Protein AF-A0A1E5CG34-F1 (afdb_monomer)

Mean predicted aligned error: 4.07 Å

Organism: NCBI:txid1185651

Structure (mmCIF, N/CA/C/O backbone):
data_AF-A0A1E5CG34-F1
#
_entry.id   AF-A0A1E5CG34-F1
#
loop_
_atom_site.group_PDB
_atom_site.id
_atom_site.type_symbol
_atom_site.label_atom_id
_atom_site.label_alt_id
_atom_site.label_comp_id
_atom_site.label_asym_id
_atom_site.label_entity_id
_atom_site.label_seq_id
_atom_site.pdbx_PDB_ins_code
_atom_site.Cartn_x
_atom_site.Cartn_y
_atom_site.Cartn_z
_atom_site.occupancy
_atom_site.B_iso_or_equiv
_atom_site.auth_seq_id
_atom_site.auth_comp_id
_atom_site.auth_asym_id
_atom_site.auth_atom_id
_atom_site.pdbx_PDB_model_num
ATOM 1 N N . MET A 1 1 ? 6.944 -8.569 7.817 1.00 83.88 1 MET A N 1
ATOM 2 C CA . MET A 1 1 ? 5.964 -7.829 6.992 1.00 83.88 1 MET A CA 1
ATOM 3 C C . MET A 1 1 ? 5.113 -6.825 7.775 1.00 83.88 1 MET A C 1
ATOM 5 O O . MET A 1 1 ? 5.343 -5.636 7.619 1.00 83.88 1 MET A O 1
ATOM 9 N N . LYS A 1 2 ? 4.191 -7.251 8.660 1.00 87.25 2 LYS A N 1
ATOM 10 C CA . LYS A 1 2 ? 3.226 -6.356 9.348 1.00 87.25 2 LYS A CA 1
ATOM 11 C C . LYS A 1 2 ? 3.849 -5.096 9.963 1.00 87.25 2 LYS A C 1
ATOM 13 O O . LYS A 1 2 ? 3.348 -3.998 9.758 1.00 87.25 2 LYS A O 1
ATOM 18 N N . HIS A 1 3 ? 4.956 -5.243 10.690 1.00 90.69 3 HIS A N 1
ATOM 19 C CA . HIS A 1 3 ? 5.643 -4.108 11.309 1.00 90.69 3 HIS A CA 1
ATOM 20 C C . HIS A 1 3 ? 6.219 -3.117 10.280 1.00 90.69 3 HIS A C 1
ATOM 22 O O . HIS A 1 3 ? 6.141 -1.911 10.491 1.00 90.69 3 HIS A O 1
ATOM 28 N N . ALA A 1 4 ? 6.740 -3.607 9.149 1.00 91.94 4 ALA A N 1
ATOM 29 C CA . ALA A 1 4 ? 7.227 -2.753 8.068 1.00 91.94 4 ALA A CA 1
ATOM 30 C C . ALA A 1 4 ? 6.079 -1.990 7.393 1.00 91.94 4 ALA A C 1
ATOM 32 O O . ALA A 1 4 ? 6.226 -0.799 7.146 1.00 91.94 4 ALA A O 1
ATOM 33 N N . CYS A 1 5 ? 4.918 -2.626 7.191 1.00 93.00 5 CYS A N 1
ATOM 34 C CA . CYS A 1 5 ? 3.721 -1.949 6.681 1.00 93.00 5 CYS A CA 1
ATOM 35 C C . CYS A 1 5 ? 3.237 -0.842 7.629 1.00 93.00 5 CYS A C 1
ATOM 37 O O . CYS A 1 5 ? 2.915 0.254 7.180 1.00 93.00 5 CYS A O 1
ATOM 39 N N . LEU A 1 6 ? 3.230 -1.100 8.943 1.00 92.31 6 LEU A N 1
ATOM 40 C CA . LEU A 1 6 ? 2.870 -0.083 9.936 1.00 92.31 6 LEU A CA 1
ATOM 41 C C . LEU A 1 6 ? 3.854 1.090 9.924 1.00 92.31 6 LEU A C 1
ATOM 43 O O . LEU A 1 6 ? 3.427 2.238 9.900 1.00 92.31 6 LEU A O 1
ATOM 47 N N . LYS A 1 7 ? 5.168 0.829 9.869 1.00 95.00 7 LYS A N 1
ATOM 48 C CA . LYS A 1 7 ? 6.169 1.901 9.751 1.00 95.00 7 LYS A CA 1
ATOM 49 C C . LYS A 1 7 ? 6.017 2.698 8.458 1.00 95.00 7 LYS A C 1
ATOM 51 O O . LYS A 1 7 ? 6.047 3.924 8.508 1.00 95.00 7 LYS A O 1
ATOM 56 N N . LEU A 1 8 ? 5.819 2.016 7.330 1.00 94.94 8 LEU A N 1
ATOM 57 C CA . LEU A 1 8 ? 5.561 2.642 6.034 1.00 94.94 8 LEU A CA 1
ATOM 58 C C . LEU A 1 8 ? 4.384 3.624 6.127 1.00 94.94 8 LEU A C 1
ATOM 60 O O . LEU A 1 8 ? 4.507 4.777 5.720 1.00 94.94 8 LEU A O 1
ATOM 64 N N . GLN A 1 9 ? 3.272 3.183 6.712 1.00 93.38 9 GLN A N 1
ATOM 65 C CA . GLN A 1 9 ? 2.066 3.990 6.856 1.00 93.38 9 GLN A CA 1
ATOM 66 C C . GLN A 1 9 ? 2.242 5.146 7.844 1.00 93.38 9 GLN A C 1
ATOM 68 O O . GLN A 1 9 ? 1.934 6.297 7.537 1.00 93.38 9 GLN A O 1
ATOM 73 N N . ASP A 1 10 ? 2.718 4.853 9.050 1.00 92.50 10 ASP A N 1
ATOM 74 C CA . ASP A 1 10 ? 2.644 5.805 10.153 1.00 92.50 10 ASP A CA 1
ATOM 75 C C . ASP A 1 10 ? 3.781 6.831 10.091 1.00 92.50 10 ASP A C 1
ATOM 77 O O . ASP A 1 10 ? 3.534 8.018 10.334 1.00 92.50 10 ASP A O 1
ATOM 81 N N . GLN A 1 11 ? 4.995 6.401 9.722 1.00 94.31 11 GLN A N 1
ATOM 82 C CA . GLN A 1 11 ? 6.187 7.258 9.664 1.00 94.31 11 GLN A CA 1
ATOM 83 C C . GLN A 1 11 ? 6.329 7.947 8.307 1.00 94.31 11 GLN A C 1
ATOM 85 O O . GLN A 1 11 ? 6.551 9.151 8.263 1.00 94.31 11 GLN A O 1
ATOM 90 N N . PHE A 1 12 ? 6.144 7.206 7.213 1.00 94.06 12 PHE A N 1
ATOM 91 C CA . PHE A 1 12 ? 6.417 7.702 5.858 1.00 94.06 12 PHE A CA 1
ATOM 92 C C . PHE A 1 12 ? 5.159 8.063 5.064 1.00 94.06 12 PHE A C 1
ATOM 94 O O . PHE A 1 12 ? 5.256 8.441 3.900 1.00 94.06 12 PHE A O 1
ATOM 101 N N . LYS A 1 13 ? 3.970 7.937 5.675 1.00 91.94 13 LYS A N 1
ATOM 102 C CA . LYS A 1 13 ? 2.665 8.193 5.033 1.00 91.94 13 LYS A CA 1
ATOM 103 C C . LYS A 1 13 ? 2.478 7.412 3.728 1.00 91.94 13 LYS A C 1
ATOM 105 O O . LYS A 1 13 ? 1.754 7.845 2.835 1.00 91.94 13 LYS A O 1
ATOM 110 N N . GLY A 1 14 ? 3.136 6.259 3.625 1.00 93.62 14 GLY A N 1
ATOM 111 C CA . GLY A 1 14 ? 3.023 5.373 2.482 1.00 93.62 14 GLY A CA 1
ATOM 112 C C . GLY A 1 14 ? 1.715 4.593 2.503 1.00 93.62 14 GLY A C 1
ATOM 113 O O . GLY A 1 14 ? 1.209 4.196 3.555 1.00 93.62 14 GLY A O 1
ATOM 114 N N . ASN A 1 15 ? 1.188 4.334 1.316 1.00 95.81 15 ASN A N 1
ATOM 115 C CA . ASN A 1 15 ? 0.024 3.500 1.122 1.00 95.81 15 ASN A CA 1
ATOM 116 C C . ASN A 1 15 ? 0.428 2.021 1.173 1.00 95.81 15 ASN A C 1
ATOM 118 O O . ASN A 1 15 ? 1.189 1.531 0.336 1.00 95.81 15 ASN A O 1
ATOM 122 N N . VAL A 1 16 ? -0.111 1.302 2.156 1.00 94.38 16 VAL A N 1
ATOM 123 C CA . VAL A 1 16 ? 0.200 -0.117 2.364 1.00 94.38 16 VAL A CA 1
ATOM 124 C C . VAL A 1 16 ? -0.314 -0.978 1.210 1.00 94.38 16 VAL A C 1
ATOM 126 O O . VAL A 1 16 ? 0.410 -1.860 0.769 1.00 94.38 16 VAL A O 1
ATOM 129 N N . ASN A 1 17 ? -1.513 -0.713 0.679 1.00 94.69 17 ASN A N 1
ATOM 130 C CA . ASN A 1 17 ? -2.086 -1.508 -0.416 1.00 94.69 17 ASN A CA 1
ATOM 131 C C . ASN A 1 17 ? -1.229 -1.446 -1.690 1.00 94.69 17 ASN A C 1
ATOM 133 O O . ASN A 1 17 ? -1.009 -2.468 -2.334 1.00 94.69 17 ASN A O 1
ATOM 137 N N . LEU A 1 18 ? -0.688 -0.272 -2.015 1.00 96.81 18 LEU A N 1
ATOM 138 C CA . LEU A 1 18 ? 0.246 -0.073 -3.113 1.00 96.81 18 LEU A CA 1
ATOM 139 C C . LEU A 1 18 ? 1.552 -0.821 -2.850 1.00 96.81 18 LEU A C 1
ATOM 141 O O . LEU A 1 18 ? 2.002 -1.551 -3.721 1.00 96.81 18 LEU A O 1
ATOM 145 N N . ALA A 1 19 ? 2.138 -0.705 -1.656 1.00 96.00 19 ALA A N 1
ATOM 146 C CA . ALA A 1 19 ? 3.357 -1.448 -1.330 1.00 96.00 19 ALA A CA 1
ATOM 147 C C . ALA A 1 19 ? 3.165 -2.968 -1.446 1.00 96.00 19 ALA A C 1
ATOM 149 O O . ALA A 1 19 ? 4.036 -3.652 -1.975 1.00 96.00 19 ALA A O 1
ATOM 150 N N . LEU A 1 20 ? 2.020 -3.491 -0.997 1.00 94.81 20 LEU A N 1
ATOM 151 C CA . LEU A 1 20 ? 1.679 -4.907 -1.135 1.00 94.81 20 LEU A CA 1
ATOM 152 C C . LEU A 1 20 ? 1.532 -5.320 -2.604 1.00 94.81 20 LEU A C 1
ATOM 154 O O . LEU A 1 20 ? 2.061 -6.359 -2.987 1.00 94.81 20 LEU A O 1
ATOM 158 N N . LEU A 1 21 ? 0.874 -4.499 -3.430 1.00 95.56 21 LEU A N 1
ATOM 159 C CA . LEU A 1 21 ? 0.759 -4.749 -4.867 1.00 95.56 21 LEU A CA 1
ATOM 160 C C . LEU A 1 21 ? 2.130 -4.760 -5.556 1.00 95.56 21 LEU A C 1
ATOM 162 O O . LEU A 1 21 ? 2.407 -5.659 -6.339 1.00 95.56 21 LEU A O 1
ATOM 166 N N . LEU A 1 22 ? 2.990 -3.780 -5.267 1.00 95.44 22 LEU A N 1
ATOM 167 C CA . LEU A 1 22 ? 4.324 -3.694 -5.869 1.00 95.44 22 LEU A CA 1
ATOM 168 C C . LEU A 1 22 ? 5.196 -4.881 -5.468 1.00 95.44 22 LEU A C 1
ATOM 170 O O . LEU A 1 22 ? 5.867 -5.456 -6.315 1.00 95.44 22 LEU A O 1
ATOM 174 N N . ALA A 1 23 ? 5.143 -5.267 -4.196 1.00 94.19 23 ALA A N 1
ATOM 175 C CA . ALA A 1 23 ? 5.851 -6.437 -3.709 1.00 94.19 23 ALA A CA 1
ATOM 176 C C . ALA A 1 23 ? 5.357 -7.716 -4.419 1.00 94.19 23 ALA A C 1
ATOM 178 O O . ALA A 1 23 ? 6.169 -8.551 -4.801 1.00 94.19 23 ALA A O 1
ATOM 179 N N . TRP A 1 24 ? 4.041 -7.854 -4.635 1.00 93.38 24 TRP A N 1
ATOM 180 C CA . TRP A 1 24 ? 3.455 -9.003 -5.336 1.00 93.38 24 TRP A CA 1
ATOM 181 C C . TRP A 1 24 ? 3.851 -9.051 -6.819 1.00 93.38 24 TRP A C 1
ATOM 183 O O . TRP A 1 24 ? 4.155 -10.120 -7.338 1.00 93.38 24 TRP A O 1
ATOM 193 N N . LEU A 1 25 ? 3.897 -7.899 -7.496 1.00 92.75 25 LEU A N 1
ATOM 194 C CA . LEU A 1 25 ? 4.364 -7.815 -8.884 1.00 92.75 25 LEU A CA 1
ATOM 195 C C . LEU A 1 25 ? 5.829 -8.241 -9.018 1.00 92.75 25 LEU A C 1
ATOM 197 O O . LEU A 1 25 ? 6.165 -8.977 -9.941 1.00 92.75 25 LEU A O 1
ATOM 201 N N . GLU A 1 26 ? 6.682 -7.802 -8.093 1.00 92.44 26 GLU A N 1
ATOM 202 C CA . GLU A 1 26 ? 8.103 -8.156 -8.093 1.00 92.44 26 GLU A CA 1
ATOM 203 C C . GLU A 1 26 ? 8.345 -9.639 -7.845 1.00 92.44 26 GLU A C 1
ATOM 205 O O . GLU A 1 26 ? 9.181 -10.233 -8.521 1.00 92.44 26 GLU A O 1
ATOM 210 N N . ASP A 1 27 ? 7.597 -10.240 -6.917 1.00 91.62 27 ASP A N 1
ATOM 211 C CA . ASP A 1 27 ? 7.639 -11.684 -6.666 1.00 91.62 27 ASP A CA 1
ATOM 212 C C . ASP A 1 27 ? 7.246 -12.485 -7.921 1.00 91.62 27 ASP A C 1
ATOM 214 O O . ASP A 1 27 ? 7.860 -13.499 -8.243 1.00 91.62 27 ASP A O 1
ATOM 218 N N . ALA A 1 28 ? 6.299 -11.961 -8.705 1.00 91.06 28 ALA A N 1
ATOM 219 C CA . ALA A 1 28 ? 5.909 -12.511 -10.001 1.00 91.06 28 ALA A CA 1
ATOM 220 C C . ALA A 1 28 ? 6.895 -12.196 -11.154 1.00 91.06 28 ALA A C 1
ATOM 222 O O . ALA A 1 28 ? 6.621 -12.550 -12.301 1.00 91.06 28 ALA A O 1
ATOM 223 N N . GLY A 1 29 ? 8.033 -11.543 -10.886 1.00 91.88 29 GLY A N 1
ATOM 224 C CA . GLY A 1 29 ? 9.065 -11.217 -11.883 1.00 91.88 29 GLY A CA 1
ATOM 225 C C . GLY A 1 29 ? 8.800 -9.944 -12.697 1.00 91.88 29 GLY A C 1
ATOM 226 O O . GLY A 1 29 ? 9.529 -9.648 -13.652 1.00 91.88 29 GLY A O 1
ATOM 227 N N . PHE A 1 30 ? 7.781 -9.169 -12.320 1.00 93.81 30 PHE A N 1
ATOM 228 C CA . PHE A 1 30 ? 7.386 -7.949 -13.011 1.00 93.81 30 PHE A CA 1
ATOM 229 C C . PHE A 1 30 ? 7.870 -6.684 -12.299 1.00 93.81 30 PHE A C 1
ATOM 231 O O . PHE A 1 30 ? 7.945 -6.581 -11.079 1.00 93.81 30 PHE A O 1
ATOM 238 N N . SER A 1 31 ? 8.157 -5.667 -13.100 1.00 93.81 31 SER A N 1
ATOM 239 C CA . SER A 1 31 ? 8.576 -4.338 -12.674 1.00 93.81 31 SER A CA 1
ATOM 240 C C . SER A 1 31 ? 7.763 -3.267 -13.406 1.00 93.81 31 SER A C 1
ATOM 242 O O . SER A 1 31 ? 7.112 -3.522 -14.424 1.00 93.81 31 SER A O 1
ATOM 244 N N . LEU A 1 32 ? 7.804 -2.041 -12.883 1.00 94.06 32 LEU A N 1
ATOM 245 C CA . LEU A 1 32 ? 7.068 -0.893 -13.395 1.00 94.06 32 LEU A CA 1
ATOM 246 C C . LEU A 1 32 ? 7.999 0.234 -13.823 1.00 94.06 32 LEU A C 1
ATOM 248 O O . LEU A 1 32 ? 9.076 0.453 -13.270 1.00 94.06 32 LEU A O 1
ATOM 252 N N . THR A 1 33 ? 7.536 1.009 -14.800 1.00 93.38 33 THR A N 1
ATOM 253 C CA . THR A 1 33 ? 8.168 2.288 -15.127 1.00 93.38 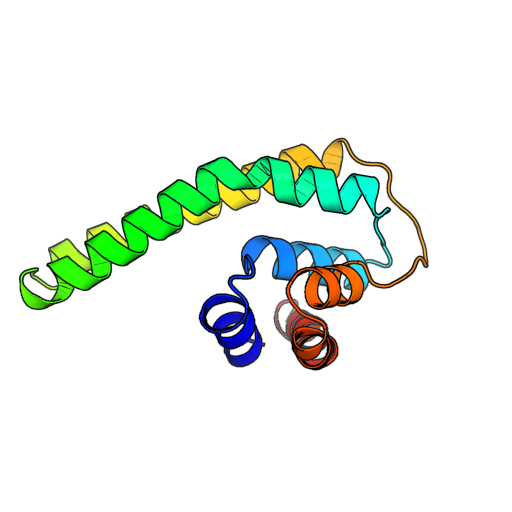33 THR A CA 1
ATOM 254 C C . THR A 1 33 ? 7.854 3.334 -14.055 1.00 93.38 33 THR A C 1
ATOM 256 O O . THR A 1 33 ? 6.842 3.236 -13.358 1.00 93.38 33 THR A O 1
ATOM 259 N N . ASN A 1 34 ? 8.667 4.392 -13.971 1.00 92.75 34 ASN A N 1
ATOM 260 C CA . ASN A 1 34 ? 8.356 5.549 -13.123 1.00 92.75 34 ASN A CA 1
ATOM 261 C C . ASN A 1 34 ? 6.983 6.157 -13.458 1.00 92.75 34 ASN A C 1
ATOM 263 O O . ASN A 1 34 ? 6.256 6.558 -12.553 1.00 92.75 34 ASN A O 1
ATOM 267 N N . THR A 1 35 ? 6.609 6.180 -14.740 1.00 94.56 35 THR A N 1
ATOM 268 C CA . THR A 1 35 ? 5.305 6.675 -15.200 1.00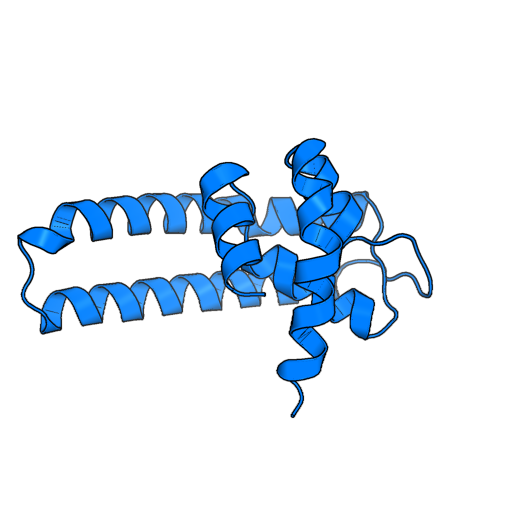 94.56 35 THR A CA 1
ATOM 269 C C . THR A 1 35 ? 4.163 5.778 -14.723 1.00 94.56 35 THR A C 1
ATOM 271 O O . THR A 1 35 ? 3.183 6.285 -14.185 1.00 94.56 35 THR A O 1
ATOM 274 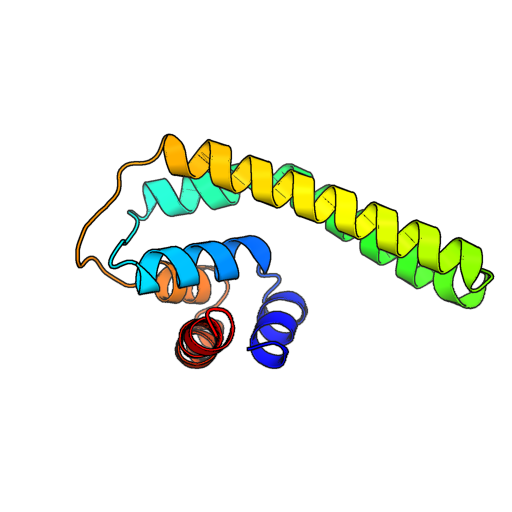N N . SER A 1 36 ? 4.311 4.454 -14.838 1.00 95.94 36 SER A N 1
ATOM 275 C CA . SER A 1 36 ? 3.325 3.476 -14.354 1.00 95.94 36 SER A CA 1
ATOM 276 C C . SER A 1 36 ? 3.140 3.580 -12.834 1.00 95.94 36 SER A C 1
ATOM 278 O O . SER A 1 36 ? 2.016 3.577 -12.334 1.00 95.94 36 SER A O 1
ATOM 280 N N . LEU A 1 37 ? 4.240 3.730 -12.087 1.00 96.06 37 LEU A N 1
ATOM 281 C CA . LEU A 1 37 ? 4.204 3.923 -10.637 1.00 96.06 37 LEU A CA 1
ATOM 282 C C . LEU A 1 37 ? 3.532 5.253 -10.252 1.00 96.06 37 LEU A C 1
ATOM 284 O O . LEU A 1 37 ? 2.737 5.295 -9.312 1.00 96.06 37 LEU A O 1
ATOM 288 N N . ALA A 1 38 ? 3.802 6.335 -10.987 1.00 95.88 38 ALA A N 1
ATOM 289 C CA . ALA A 1 38 ? 3.129 7.616 -10.784 1.00 95.88 38 ALA A CA 1
ATOM 290 C C . ALA A 1 38 ? 1.617 7.520 -11.059 1.00 95.88 38 ALA A C 1
ATOM 292 O O . ALA A 1 38 ? 0.825 8.033 -10.268 1.00 95.88 38 ALA A O 1
ATOM 293 N N . ALA A 1 39 ? 1.210 6.808 -12.116 1.00 97.12 39 ALA A N 1
ATOM 294 C CA . ALA A 1 39 ? -0.198 6.569 -12.434 1.00 97.12 39 ALA A CA 1
ATOM 295 C C . ALA A 1 39 ? -0.922 5.813 -11.306 1.00 97.12 39 ALA A C 1
ATOM 297 O O . ALA A 1 39 ? -2.001 6.233 -10.879 1.00 97.12 39 ALA A O 1
ATOM 298 N N . LEU A 1 40 ? -0.299 4.769 -10.746 1.00 97.25 40 LEU A N 1
ATOM 299 C CA . LEU A 1 40 ? -0.839 4.049 -9.588 1.00 97.25 40 LEU A CA 1
ATOM 300 C C . LEU A 1 40 ? -1.035 4.968 -8.380 1.00 97.25 40 LEU A C 1
ATOM 302 O O . LEU A 1 40 ? -2.121 4.993 -7.800 1.00 97.25 40 LEU A O 1
ATOM 306 N N . ARG A 1 41 ? -0.018 5.763 -8.023 1.00 96.50 41 ARG A N 1
ATOM 307 C CA . ARG A 1 41 ? -0.101 6.720 -6.904 1.00 96.50 41 ARG A CA 1
ATOM 308 C C . ARG A 1 41 ? -1.224 7.737 -7.113 1.00 96.50 41 ARG A C 1
ATOM 310 O O . ARG A 1 41 ? -1.982 8.028 -6.185 1.00 96.50 41 ARG A O 1
ATOM 317 N N . GLN A 1 42 ? -1.365 8.239 -8.336 1.00 96.88 42 GLN A N 1
ATOM 318 C CA . GLN A 1 42 ? -2.416 9.187 -8.677 1.00 96.88 42 GLN A CA 1
ATOM 319 C C . GLN A 1 42 ? -3.808 8.552 -8.558 1.00 96.88 42 GLN A C 1
ATOM 321 O O . GLN A 1 42 ? -4.705 9.169 -7.983 1.00 96.88 42 GLN A O 1
ATOM 326 N N . SER A 1 43 ? -3.975 7.306 -9.020 1.00 97.25 43 SER A N 1
ATOM 327 C CA . SER A 1 43 ? -5.268 6.605 -9.014 1.00 97.25 43 SER A CA 1
ATOM 328 C C . SER A 1 43 ? -5.885 6.487 -7.615 1.00 97.25 43 SER A C 1
ATOM 330 O O . SER A 1 43 ? -7.101 6.581 -7.460 1.00 97.25 43 SER A O 1
ATOM 332 N N . ILE A 1 44 ? -5.055 6.370 -6.574 1.00 96.12 44 ILE A N 1
ATOM 333 C CA . ILE A 1 44 ? -5.519 6.174 -5.197 1.00 96.12 44 ILE A CA 1
ATOM 334 C C . ILE A 1 44 ? -5.619 7.455 -4.369 1.00 96.12 44 ILE A C 1
ATOM 336 O O . ILE A 1 44 ? -6.159 7.399 -3.266 1.00 96.12 44 ILE A O 1
ATOM 340 N N . THR A 1 45 ? -5.175 8.612 -4.869 1.00 94.56 45 THR A N 1
ATOM 341 C CA . THR A 1 45 ? -5.065 9.856 -4.073 1.00 94.56 45 THR A CA 1
ATOM 342 C C . THR A 1 45 ? -6.389 10.263 -3.410 1.00 94.56 45 THR A C 1
ATOM 344 O O . THR A 1 45 ? -6.426 10.633 -2.231 1.00 94.56 45 THR A O 1
ATOM 347 N N . GLN A 1 46 ? -7.505 10.141 -4.135 1.00 91.94 46 GLN A N 1
ATOM 348 C CA . GLN A 1 46 ? -8.831 10.444 -3.592 1.00 91.94 46 GLN A CA 1
ATOM 349 C C . GLN A 1 46 ? -9.232 9.457 -2.484 1.00 91.94 46 GLN A C 1
ATOM 351 O O . GLN A 1 46 ? -9.662 9.875 -1.407 1.00 91.94 46 GLN A O 1
ATOM 356 N N . SER A 1 47 ? -9.060 8.154 -2.730 1.00 93.19 47 SER A N 1
ATOM 357 C CA . SER A 1 47 ? -9.377 7.107 -1.750 1.00 93.19 47 SER A CA 1
ATOM 358 C C . SER A 1 47 ? -8.502 7.195 -0.495 1.00 93.19 47 SER A C 1
ATOM 360 O O . SER A 1 47 ? -9.012 7.026 0.608 1.00 93.19 47 SER A O 1
ATOM 362 N N . GLU A 1 48 ? -7.225 7.563 -0.638 1.00 93.31 48 GLU A N 1
ATOM 363 C CA . GLU A 1 48 ? -6.297 7.795 0.473 1.00 93.31 48 GLU A CA 1
ATOM 364 C C . GLU A 1 48 ? -6.736 8.954 1.358 1.00 93.31 48 GLU A C 1
ATOM 366 O O . GLU A 1 48 ? -6.742 8.845 2.584 1.00 93.31 48 GLU A O 1
ATOM 371 N N . THR A 1 49 ? -7.168 10.054 0.741 1.00 92.81 49 THR A N 1
ATOM 372 C CA . THR A 1 49 ? -7.685 11.208 1.482 1.00 92.81 49 THR A CA 1
ATOM 373 C C . THR A 1 49 ? -8.923 10.821 2.294 1.00 92.81 49 THR A C 1
ATOM 375 O O . THR A 1 49 ? -9.047 11.194 3.463 1.00 92.81 49 THR A O 1
ATOM 378 N N . LEU A 1 50 ? -9.832 10.044 1.697 1.00 93.38 50 LEU A N 1
ATOM 379 C CA . LEU A 1 50 ? -11.040 9.566 2.365 1.00 93.38 50 LEU A CA 1
ATOM 380 C C . LEU A 1 50 ? -10.720 8.589 3.508 1.00 93.38 50 LEU A C 1
ATOM 382 O O . LEU A 1 50 ? -11.225 8.770 4.615 1.00 93.38 50 LEU A O 1
ATOM 386 N N . LEU A 1 51 ? -9.854 7.601 3.268 1.00 93.81 51 LEU A N 1
ATOM 387 C CA . LEU A 1 51 ? -9.395 6.639 4.276 1.00 93.81 51 LEU A CA 1
ATOM 388 C C . LEU A 1 51 ? -8.697 7.336 5.445 1.00 93.81 51 LEU A C 1
ATOM 390 O O . LEU A 1 51 ? -8.980 7.026 6.601 1.00 93.81 51 LEU A O 1
ATOM 394 N N . GLY A 1 52 ? -7.834 8.315 5.169 1.00 92.56 52 GLY A N 1
ATOM 395 C CA . GLY A 1 52 ? -7.161 9.107 6.198 1.00 92.56 52 GLY A CA 1
ATOM 396 C C . GLY A 1 52 ? -8.152 9.842 7.103 1.00 92.56 52 GLY A C 1
ATOM 397 O O . GLY A 1 52 ? -8.081 9.720 8.327 1.00 92.56 52 GLY A O 1
ATOM 398 N N . ARG A 1 53 ? -9.133 10.539 6.513 1.00 93.69 53 ARG A N 1
ATOM 399 C CA . ARG A 1 53 ? -10.211 11.207 7.266 1.00 93.69 53 ARG A CA 1
ATOM 400 C C . ARG A 1 53 ? -11.042 10.212 8.074 1.00 93.69 53 ARG A C 1
ATOM 402 O O . ARG A 1 53 ? -11.349 10.470 9.236 1.00 93.69 53 ARG A O 1
ATOM 409 N N . TYR A 1 54 ? -11.358 9.061 7.485 1.00 95.69 54 TYR A N 1
ATOM 410 C CA . TYR A 1 54 ? -12.121 8.012 8.151 1.00 95.69 54 TYR A CA 1
ATOM 411 C C . TYR A 1 54 ? -11.381 7.429 9.363 1.00 95.69 54 TYR A C 1
ATOM 413 O O . TYR A 1 54 ? -11.964 7.275 10.435 1.00 95.69 54 TYR A O 1
ATOM 421 N N . ARG A 1 55 ? -10.078 7.156 9.229 1.00 93.94 55 ARG A N 1
ATOM 422 C CA . ARG A 1 55 ? -9.222 6.653 10.315 1.00 93.94 55 ARG A CA 1
ATOM 423 C C . ARG A 1 55 ? -9.131 7.638 11.478 1.00 93.94 55 ARG A C 1
ATOM 425 O O . ARG A 1 55 ? -9.197 7.207 12.630 1.00 93.94 55 ARG A O 1
ATOM 432 N N . LEU A 1 56 ? -9.026 8.939 11.190 1.00 94.38 56 LEU A N 1
ATOM 433 C CA . LEU A 1 56 ? -9.071 9.990 12.212 1.00 94.38 56 LEU A CA 1
ATOM 434 C C . LEU A 1 56 ? -10.416 9.980 12.946 1.00 94.38 56 LEU A C 1
ATOM 436 O O . LEU A 1 56 ? -10.439 9.801 14.161 1.00 94.38 56 LEU A O 1
ATOM 440 N N . MET A 1 57 ? -11.529 10.027 12.206 1.00 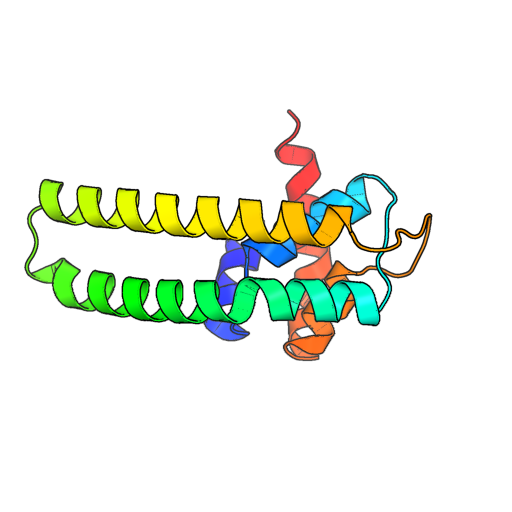95.38 57 MET A N 1
ATOM 441 C CA . MET A 1 57 ? -12.878 9.964 12.780 1.00 95.38 57 MET A CA 1
ATOM 442 C C . MET A 1 57 ? -13.079 8.714 13.651 1.00 95.38 57 MET A C 1
ATOM 444 O O . MET A 1 57 ? -13.586 8.802 14.768 1.00 95.38 57 MET A O 1
ATOM 448 N N . ARG A 1 58 ? -12.653 7.535 13.178 1.00 95.94 5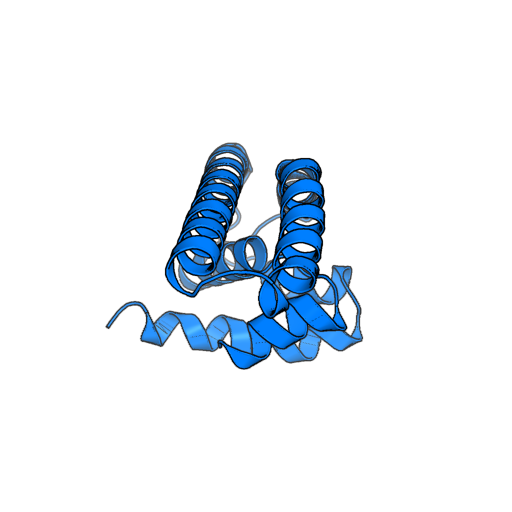8 ARG A N 1
ATOM 449 C CA . ARG A 1 58 ? -12.737 6.280 13.939 1.00 95.94 58 ARG A CA 1
ATOM 450 C C . ARG A 1 58 ? -11.933 6.332 15.233 1.00 95.94 58 ARG A C 1
ATOM 452 O O . ARG A 1 58 ? -12.395 5.812 16.249 1.00 95.94 58 ARG A O 1
ATOM 459 N N . ARG A 1 59 ? -10.732 6.916 15.209 1.00 94.31 59 ARG A N 1
ATOM 460 C CA . ARG A 1 59 ? -9.887 7.058 16.401 1.00 94.31 59 ARG A CA 1
ATOM 461 C C . ARG A 1 59 ? -10.540 7.972 17.434 1.00 94.31 59 ARG A C 1
ATOM 463 O O . ARG A 1 59 ? -10.559 7.607 18.607 1.00 94.31 59 ARG A O 1
ATOM 470 N N . ASP A 1 60 ? -11.101 9.090 16.993 1.00 95.44 60 ASP A N 1
ATOM 471 C CA . ASP A 1 60 ? -11.690 10.103 17.872 1.00 95.44 60 ASP A CA 1
ATOM 472 C C . ASP A 1 60 ? -13.007 9.618 18.505 1.00 95.44 60 ASP A C 1
ATOM 474 O O . ASP A 1 60 ? -13.295 9.911 19.666 1.00 95.44 60 ASP A O 1
ATOM 478 N N . LEU A 1 61 ? -13.779 8.796 17.783 1.00 94.56 61 LEU A N 1
ATOM 479 C CA . LEU A 1 61 ? -15.015 8.192 18.292 1.00 94.56 61 LEU A CA 1
ATOM 480 C C . LEU A 1 61 ? -14.785 6.939 19.150 1.00 94.56 61 LEU A C 1
ATOM 482 O O . LEU A 1 61 ? -15.657 6.579 19.939 1.00 94.56 61 LEU A O 1
ATOM 486 N N . LYS A 1 62 ? -13.627 6.271 19.045 1.00 94.00 62 LYS A N 1
ATOM 487 C CA . LYS A 1 62 ? -13.331 5.015 19.763 1.00 94.00 62 LYS A CA 1
ATOM 488 C C . LYS A 1 62 ? -13.681 5.040 21.265 1.00 94.00 62 LYS A C 1
ATOM 490 O O . LYS A 1 62 ? -14.254 4.050 21.712 1.00 94.00 62 LYS A O 1
ATOM 495 N N . PRO A 1 63 ? -13.384 6.099 22.049 1.00 94.06 63 PRO A N 1
ATOM 496 C CA . PRO A 1 63 ? -13.697 6.127 23.483 1.00 94.06 63 PRO A CA 1
ATOM 497 C C . PRO A 1 63 ? -15.200 6.165 23.795 1.00 94.06 63 PRO A C 1
ATOM 499 O O . PRO A 1 63 ? -15.599 5.828 24.903 1.00 94.06 63 PRO A O 1
ATOM 502 N N . GLN A 1 64 ? -16.022 6.593 22.834 1.00 94.00 64 GLN A N 1
ATOM 503 C CA . GLN A 1 64 ? -17.450 6.875 23.012 1.00 94.00 64 GLN A CA 1
ATOM 504 C C . GLN A 1 64 ? -18.348 5.762 22.450 1.00 94.00 64 GLN A C 1
ATOM 506 O O . GLN A 1 64 ? -19.560 5.768 22.655 1.00 94.00 64 GLN A O 1
ATOM 511 N N . LEU A 1 65 ? -17.774 4.808 21.711 1.00 93.44 65 LEU A N 1
ATOM 512 C CA . LEU A 1 65 ? -18.525 3.782 20.996 1.00 93.44 65 LEU A CA 1
ATOM 513 C C . LEU A 1 65 ? -18.573 2.461 2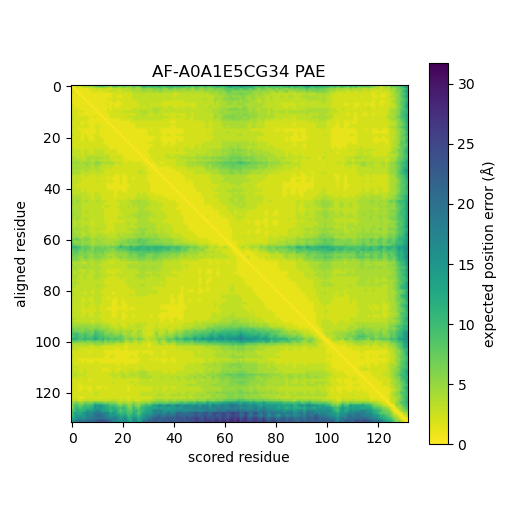1.757 1.00 93.44 65 LEU A C 1
ATOM 515 O O . LEU A 1 65 ? -17.577 1.979 22.296 1.00 93.44 65 LEU A O 1
ATOM 519 N N . SER A 1 66 ? -19.731 1.802 21.694 1.00 95.69 66 SER A N 1
ATOM 520 C CA . SER A 1 66 ? -19.830 0.395 22.072 1.00 95.69 66 SER A CA 1
ATOM 521 C C . SER A 1 66 ? -18.962 -0.471 21.152 1.00 95.69 66 SER A C 1
ATOM 523 O O . SER A 1 66 ? -18.710 -0.130 19.990 1.00 95.69 66 SER A O 1
ATOM 525 N N . ARG A 1 67 ? -18.558 -1.653 21.635 1.00 92.44 67 ARG A N 1
ATOM 526 C CA . ARG A 1 67 ? -17.777 -2.619 20.842 1.00 92.44 67 ARG A CA 1
ATOM 527 C C . ARG A 1 67 ? -18.432 -2.930 19.489 1.00 92.44 67 ARG A C 1
ATOM 529 O O . ARG A 1 67 ? -17.737 -2.997 18.479 1.00 92.44 67 ARG A O 1
ATOM 536 N N . GLY A 1 68 ? -19.758 -3.084 19.459 1.00 95.19 68 GLY A N 1
ATOM 537 C CA . GLY A 1 68 ? -20.507 -3.361 18.230 1.00 95.19 68 GLY A CA 1
ATOM 538 C C . GLY A 1 68 ? -20.487 -2.196 17.236 1.00 95.19 68 GLY A C 1
ATOM 539 O O . GLY A 1 68 ? -20.297 -2.412 16.041 1.00 95.19 68 GLY A O 1
ATOM 540 N N . ALA A 1 69 ? -20.625 -0.957 17.716 1.00 94.12 69 ALA A N 1
ATOM 541 C CA . ALA A 1 69 ? -20.546 0.226 16.860 1.00 94.12 69 ALA A CA 1
ATOM 542 C C . ALA A 1 69 ? -19.128 0.430 16.303 1.00 94.12 69 ALA A C 1
ATOM 544 O O . ALA A 1 69 ? -18.961 0.684 15.111 1.00 94.12 69 ALA A O 1
ATOM 545 N N . TYR A 1 70 ? -18.102 0.218 17.128 1.00 95.81 70 TYR A N 1
ATOM 546 C CA . TYR A 1 70 ? -16.712 0.279 16.682 1.00 95.81 70 TYR A CA 1
ATOM 547 C C . TYR A 1 70 ? -16.382 -0.806 15.642 1.00 95.81 70 TYR A C 1
ATOM 549 O O . TYR A 1 70 ? -15.703 -0.530 14.654 1.00 95.81 70 TYR A O 1
ATOM 557 N N . GLN A 1 71 ? -16.918 -2.022 15.799 1.00 96.00 71 GLN A N 1
ATOM 558 C CA . GLN A 1 71 ? -16.752 -3.085 14.804 1.00 96.00 71 GLN A CA 1
ATOM 559 C C . GLN A 1 71 ? -17.382 -2.721 13.452 1.00 96.00 71 GLN A C 1
ATOM 561 O O . GLN A 1 71 ? -16.785 -2.985 12.410 1.00 96.00 71 GLN A O 1
ATOM 566 N N . LYS A 1 72 ? -18.553 -2.069 13.444 1.00 96.06 72 LYS A N 1
ATOM 567 C CA . LYS A 1 72 ? -19.157 -1.558 12.201 1.00 96.06 72 LYS A CA 1
ATOM 5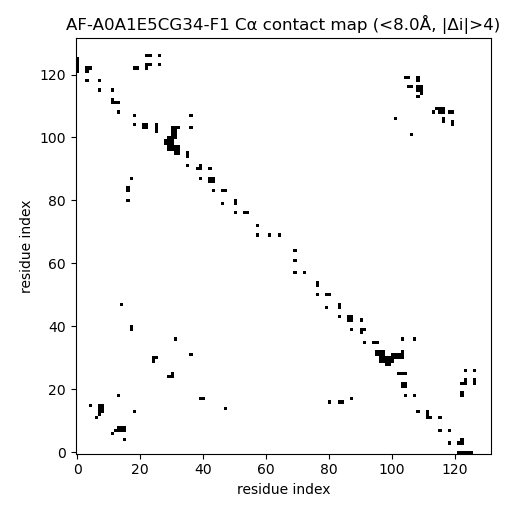68 C C . LYS A 1 72 ? -18.238 -0.555 11.501 1.00 96.06 72 LYS A C 1
ATOM 570 O O . LYS A 1 72 ? -18.134 -0.596 10.278 1.00 96.06 72 LYS A O 1
ATOM 575 N N . MET A 1 73 ? -17.534 0.289 12.259 1.00 96.62 73 MET A N 1
ATOM 576 C CA . MET A 1 73 ? -16.567 1.217 11.672 1.00 96.62 73 MET A CA 1
ATOM 577 C C . MET A 1 73 ? -15.373 0.501 11.035 1.00 96.62 73 MET A C 1
ATOM 579 O O . MET A 1 73 ? -14.976 0.829 9.922 1.00 96.62 73 MET A O 1
ATOM 583 N N . LEU A 1 74 ? -14.824 -0.514 11.708 1.00 96.50 74 LEU A N 1
ATOM 584 C CA . LEU A 1 74 ? -13.747 -1.335 11.140 1.00 96.50 74 LEU A CA 1
ATOM 585 C C . LEU A 1 74 ? -14.182 -2.032 9.843 1.00 96.50 74 LEU A C 1
ATOM 587 O O . LEU A 1 74 ? -13.427 -2.065 8.877 1.00 96.50 74 LEU A O 1
ATOM 591 N N . ASN A 1 75 ? -15.413 -2.545 9.791 1.00 96.44 75 ASN A N 1
ATOM 592 C CA . ASN A 1 75 ? -15.939 -3.192 8.588 1.00 96.44 75 ASN A CA 1
ATOM 593 C C . ASN A 1 75 ? -16.104 -2.201 7.421 1.00 96.44 75 ASN A C 1
ATOM 595 O O . ASN A 1 75 ? -15.884 -2.559 6.262 1.00 96.44 75 ASN A O 1
ATOM 599 N N . TYR A 1 76 ? -16.480 -0.954 7.714 1.00 95.69 76 TYR A N 1
ATOM 600 C CA . TYR A 1 76 ? -16.571 0.090 6.699 1.00 95.69 76 TYR A CA 1
ATOM 601 C C . TYR A 1 76 ? -15.186 0.523 6.199 1.00 95.69 76 TYR A C 1
ATOM 603 O O . TYR A 1 76 ? -14.994 0.639 4.991 1.00 95.69 76 TYR A O 1
ATOM 611 N N . GLU A 1 77 ? -14.199 0.671 7.090 1.00 95.56 77 GLU A N 1
ATOM 612 C CA . GLU A 1 77 ? -12.799 0.903 6.693 1.00 95.56 77 GLU A CA 1
ATOM 613 C C . GLU A 1 77 ? -12.301 -0.191 5.747 1.00 95.56 77 GLU A C 1
ATOM 615 O O . GLU A 1 77 ? -11.797 0.119 4.672 1.00 95.56 77 GLU A O 1
ATOM 620 N N . LEU A 1 78 ? -12.538 -1.461 6.087 1.00 95.75 78 LEU A N 1
ATOM 621 C CA . LEU A 1 78 ? -12.170 -2.591 5.232 1.00 95.75 78 LEU A CA 1
ATOM 622 C C . LEU A 1 78 ? -12.841 -2.518 3.850 1.00 95.75 78 LEU A C 1
ATOM 624 O O . LEU A 1 78 ? -12.256 -2.915 2.845 1.00 95.75 78 LEU A O 1
ATOM 628 N N . THR A 1 79 ? -14.072 -2.011 3.780 1.00 95.88 79 THR A N 1
ATOM 629 C CA . THR A 1 79 ? -14.782 -1.822 2.505 1.00 95.88 79 THR A CA 1
ATOM 630 C C . THR A 1 79 ? -14.112 -0.741 1.654 1.00 95.88 79 THR A C 1
ATOM 632 O O . THR A 1 79 ? -13.925 -0.937 0.454 1.00 95.88 79 THR A O 1
ATOM 635 N N . LEU A 1 80 ? -13.686 0.367 2.270 1.00 95.00 80 LEU A N 1
ATOM 636 C CA . LEU A 1 80 ? -12.924 1.419 1.591 1.00 95.00 80 LEU A CA 1
ATOM 637 C C . LEU A 1 80 ? -11.551 0.921 1.112 1.00 95.00 80 LEU A C 1
ATOM 639 O O . LEU A 1 80 ? -11.134 1.248 0.002 1.00 95.00 80 LEU A O 1
ATOM 643 N N . GLU A 1 81 ? -10.864 0.105 1.912 1.00 95.56 81 GLU A N 1
ATOM 644 C CA . GLU A 1 81 ? -9.581 -0.498 1.529 1.00 95.56 81 GLU A CA 1
ATOM 645 C C . GLU A 1 81 ? -9.737 -1.440 0.329 1.00 95.56 81 GLU A C 1
ATOM 647 O O . GLU A 1 81 ? -8.958 -1.357 -0.620 1.00 95.56 81 GLU A O 1
ATOM 652 N N . LYS A 1 82 ? -10.787 -2.272 0.308 1.00 96.06 82 LYS A N 1
ATOM 653 C CA . LYS A 1 82 ? -11.111 -3.129 -0.846 1.00 96.06 82 LYS A CA 1
ATOM 654 C C . LYS A 1 82 ? -11.416 -2.320 -2.104 1.00 96.06 82 LYS A C 1
ATOM 656 O O . LYS A 1 82 ? -10.965 -2.687 -3.186 1.00 96.06 82 LYS A O 1
ATOM 661 N N . PHE A 1 83 ? -12.142 -1.211 -1.975 1.00 95.62 83 PHE A N 1
ATOM 662 C CA . PHE A 1 83 ? -12.387 -0.308 -3.099 1.00 95.62 83 PHE A CA 1
ATOM 663 C C . PHE A 1 83 ? -11.075 0.274 -3.648 1.00 95.62 83 PHE A C 1
ATOM 665 O O . PHE A 1 83 ? -10.845 0.255 -4.854 1.00 95.62 83 PHE A O 1
ATOM 672 N N . GLN A 1 84 ? -10.167 0.723 -2.778 1.00 95.81 84 GLN A N 1
ATOM 673 C CA . GLN A 1 84 ? -8.851 1.200 -3.207 1.00 95.81 84 GLN A CA 1
ATOM 674 C C . GLN A 1 84 ? -8.030 0.108 -3.913 1.00 95.81 84 GLN A C 1
ATOM 676 O O . GLN A 1 84 ? -7.388 0.386 -4.925 1.00 95.81 84 GLN A O 1
ATOM 681 N N . GLN A 1 85 ? -8.060 -1.131 -3.415 1.00 96.25 85 GLN A N 1
ATOM 682 C CA . GLN A 1 85 ? -7.404 -2.265 -4.073 1.00 96.25 85 GLN A CA 1
ATOM 683 C C . GLN A 1 85 ? -7.972 -2.503 -5.480 1.00 96.25 85 GLN A C 1
ATOM 685 O O . GLN A 1 85 ? -7.207 -2.700 -6.419 1.00 96.25 85 GLN A O 1
ATOM 690 N N . GLN A 1 86 ? -9.293 -2.407 -5.663 1.00 96.88 86 GLN A N 1
ATOM 691 C CA . GLN A 1 86 ? -9.917 -2.496 -6.990 1.00 96.88 86 GLN A CA 1
ATOM 692 C C . GLN A 1 86 ? -9.463 -1.370 -7.926 1.00 96.88 86 GLN A C 1
ATOM 694 O O . GLN A 1 86 ? -9.195 -1.629 -9.096 1.00 96.88 86 GLN A O 1
ATOM 699 N N . VAL A 1 87 ? -9.322 -0.140 -7.420 1.00 97.19 87 VAL A N 1
ATOM 700 C CA . VAL A 1 87 ? -8.794 0.994 -8.199 1.00 97.19 87 VAL A CA 1
ATOM 701 C C . VAL A 1 87 ? -7.351 0.740 -8.641 1.00 97.19 87 VAL A C 1
ATOM 703 O O . VAL A 1 87 ? -7.023 0.963 -9.807 1.00 97.19 87 VAL A O 1
ATOM 706 N N . LEU A 1 88 ? -6.503 0.219 -7.749 1.00 97.62 88 LEU A N 1
ATOM 707 C CA . LEU A 1 88 ? -5.129 -0.161 -8.087 1.00 97.62 88 LEU A CA 1
ATOM 708 C C . LEU A 1 88 ? -5.088 -1.243 -9.172 1.00 97.62 88 LEU A C 1
ATOM 710 O O . LEU A 1 88 ? -4.340 -1.101 -10.138 1.00 97.62 88 LEU A O 1
ATOM 714 N N . LEU A 1 89 ? -5.914 -2.286 -9.044 1.00 97.06 89 LEU A N 1
ATOM 715 C CA . LEU A 1 89 ? -6.009 -3.368 -10.028 1.00 97.06 89 LEU A CA 1
ATOM 716 C C . LEU A 1 89 ? -6.520 -2.868 -11.389 1.00 97.06 89 LEU A C 1
ATOM 718 O O . LEU A 1 89 ? -5.989 -3.236 -12.434 1.00 97.06 89 LEU A O 1
ATOM 722 N N . ALA A 1 90 ? -7.520 -1.988 -11.395 1.00 97.31 90 ALA A N 1
ATOM 723 C CA . ALA A 1 90 ? -8.003 -1.372 -12.625 1.00 97.31 90 ALA A CA 1
ATOM 724 C C . ALA A 1 90 ? -6.911 -0.520 -13.293 1.00 97.31 90 ALA A C 1
ATOM 726 O O . ALA A 1 90 ? -6.752 -0.573 -14.510 1.00 97.31 90 ALA A O 1
ATOM 727 N N . CYS A 1 91 ? -6.135 0.231 -12.505 1.00 97.50 91 CYS A N 1
ATOM 728 C CA . CYS A 1 91 ? -5.055 1.071 -13.012 1.00 97.50 91 CYS A CA 1
ATOM 729 C C . CYS A 1 91 ? -3.888 0.244 -13.570 1.00 97.50 91 CYS A C 1
ATOM 731 O O . CYS A 1 91 ? -3.453 0.511 -14.691 1.00 97.50 91 CYS A O 1
ATOM 733 N N . ILE A 1 92 ? -3.404 -0.766 -12.832 1.00 96.38 92 ILE A N 1
ATOM 734 C CA . ILE A 1 92 ? -2.235 -1.570 -13.231 1.00 96.38 92 ILE A CA 1
ATOM 735 C C . ILE A 1 92 ? -2.472 -2.355 -14.521 1.00 96.38 92 ILE A C 1
ATOM 737 O O . ILE A 1 92 ? -1.571 -2.452 -15.350 1.00 96.38 92 ILE A O 1
ATOM 741 N N . ASN A 1 93 ? -3.702 -2.823 -14.746 1.00 95.50 93 ASN A N 1
ATOM 742 C CA . ASN A 1 93 ? -4.083 -3.529 -15.971 1.00 95.50 93 ASN A CA 1
ATOM 743 C C . ASN A 1 93 ? -4.044 -2.639 -17.227 1.00 95.50 93 ASN A C 1
ATOM 745 O O . ASN A 1 93 ? -4.097 -3.156 -18.337 1.00 95.50 93 ASN A O 1
ATOM 749 N N . GLN A 1 94 ? -3.948 -1.316 -17.062 1.00 96.06 94 GLN A N 1
ATOM 750 C CA . GLN A 1 94 ? -3.798 -0.346 -18.152 1.00 96.06 94 GLN A CA 1
ATOM 751 C C . GLN A 1 94 ? -2.358 0.172 -18.291 1.00 96.06 94 GLN A C 1
ATOM 753 O O . GLN A 1 94 ? -2.087 1.012 -19.148 1.00 96.06 94 GLN A O 1
ATOM 758 N N . GLN A 1 95 ? -1.435 -0.265 -17.427 1.00 95.19 95 GLN A N 1
ATOM 759 C CA . GLN A 1 95 ? -0.040 0.174 -17.464 1.00 95.19 95 GLN A CA 1
ATOM 760 C C . GLN A 1 95 ? 0.830 -0.788 -18.277 1.00 95.19 95 GLN A C 1
ATOM 762 O O . GLN A 1 95 ? 0.530 -1.977 -18.330 1.00 95.19 95 GLN A O 1
ATOM 767 N N . PRO A 1 96 ? 1.943 -0.314 -18.866 1.00 92.00 96 PRO A N 1
ATOM 768 C CA . PRO A 1 96 ? 2.965 -1.192 -19.420 1.00 92.00 96 PRO A CA 1
ATOM 769 C C . PRO A 1 96 ? 3.763 -1.880 -18.304 1.00 92.00 96 PRO A C 1
ATOM 771 O O . PRO A 1 96 ? 4.115 -1.253 -17.296 1.00 92.00 96 PRO A O 1
ATOM 774 N N . TRP A 1 97 ? 4.084 -3.152 -18.536 1.00 87.94 97 TRP A N 1
ATOM 775 C CA . TRP A 1 97 ? 4.828 -4.027 -17.631 1.00 87.94 97 TRP A CA 1
ATOM 776 C C . TRP A 1 97 ? 6.257 -4.190 -18.151 1.00 87.94 97 TRP A C 1
ATOM 778 O O . TRP A 1 97 ? 6.507 -4.084 -19.354 1.00 87.94 97 TRP A O 1
ATOM 788 N N . ARG A 1 98 ? 7.206 -4.429 -17.246 1.00 89.44 98 ARG A N 1
ATOM 789 C CA . ARG A 1 98 ? 8.573 -4.829 -17.595 1.00 89.44 98 ARG A CA 1
ATOM 790 C C . ARG A 1 98 ? 8.899 -6.152 -16.932 1.00 89.44 98 ARG A C 1
ATOM 792 O O . ARG A 1 98 ? 8.574 -6.341 -15.767 1.00 89.44 98 ARG A O 1
ATOM 799 N N . GLU A 1 99 ? 9.603 -7.012 -17.645 1.00 87.62 99 GLU A N 1
ATOM 800 C CA . GLU A 1 99 ? 10.232 -8.196 -17.064 1.00 87.62 99 GLU A CA 1
ATOM 801 C C . GLU A 1 99 ? 11.636 -7.825 -16.577 1.00 87.62 99 GLU A C 1
ATOM 803 O O . GLU A 1 99 ? 12.333 -7.049 -17.236 1.00 87.62 99 GLU A O 1
ATOM 808 N N . ASN A 1 100 ? 12.047 -8.355 -15.422 1.00 79.94 100 ASN A N 1
ATOM 809 C CA . ASN A 1 100 ? 13.406 -8.198 -14.877 1.00 79.94 100 ASN A CA 1
ATOM 810 C C . ASN A 1 100 ? 13.897 -6.733 -14.774 1.00 79.94 100 ASN A C 1
ATOM 812 O O . ASN A 1 100 ? 15.076 -6.433 -14.968 1.00 79.94 100 ASN A O 1
ATOM 816 N N . GLY A 1 101 ? 12.980 -5.799 -14.502 1.00 85.75 101 GLY A N 1
ATOM 817 C CA . GLY A 1 101 ? 13.287 -4.380 -14.311 1.00 85.75 101 GLY A CA 1
ATOM 818 C C . GLY A 1 101 ? 13.721 -4.030 -12.878 1.00 85.75 101 GLY A C 1
ATOM 819 O O . GLY A 1 101 ? 13.729 -4.890 -12.000 1.00 85.75 101 GLY A O 1
ATOM 820 N N . PRO A 1 102 ? 14.060 -2.755 -12.607 1.00 90.94 102 PRO A N 1
ATOM 821 C CA . PRO A 1 102 ? 14.393 -2.296 -11.256 1.00 90.94 102 PRO A CA 1
ATOM 822 C C . PRO A 1 102 ? 13.217 -2.483 -10.286 1.00 90.94 102 PRO A C 1
ATOM 824 O O . PRO A 1 102 ? 12.059 -2.441 -10.700 1.00 90.94 102 PRO A O 1
ATOM 827 N N . SER A 1 103 ? 13.495 -2.627 -8.989 1.00 93.50 103 SER A N 1
ATOM 828 C CA . SER A 1 103 ? 12.445 -2.805 -7.980 1.00 93.50 103 SER A CA 1
ATOM 829 C C . SER A 1 103 ? 11.519 -1.581 -7.910 1.00 93.50 103 SER A C 1
ATOM 831 O O . SER A 1 103 ? 11.917 -0.486 -7.505 1.00 93.50 103 SER A O 1
ATOM 833 N N . ALA A 1 104 ? 10.258 -1.765 -8.303 1.00 94.25 104 ALA A N 1
ATOM 834 C CA . ALA A 1 104 ? 9.211 -0.761 -8.179 1.00 94.25 104 ALA A CA 1
ATOM 835 C C . ALA A 1 104 ? 8.872 -0.454 -6.715 1.00 94.25 104 ALA A C 1
ATOM 837 O O . ALA A 1 104 ? 8.571 0.696 -6.392 1.00 94.25 104 ALA A O 1
ATOM 838 N N . LEU A 1 105 ? 8.964 -1.442 -5.825 1.00 95.88 105 LEU A N 1
ATOM 839 C CA . LEU A 1 105 ? 8.769 -1.286 -4.391 1.00 95.88 105 LEU A CA 1
ATOM 840 C C . LEU A 1 105 ? 9.899 -0.477 -3.749 1.00 95.88 105 LEU A C 1
ATOM 842 O O . LEU A 1 105 ? 9.623 0.441 -2.980 1.00 95.88 105 LEU A O 1
ATOM 846 N N . GLU A 1 106 ? 11.158 -0.765 -4.078 1.00 96.25 106 GLU A N 1
ATOM 847 C CA . GLU A 1 106 ? 12.303 0.012 -3.598 1.00 96.25 106 GLU A CA 1
ATOM 848 C C . GLU A 1 106 ? 12.243 1.454 -4.116 1.00 96.25 106 GLU A C 1
ATOM 850 O O . GLU A 1 106 ? 12.419 2.402 -3.339 1.00 96.25 106 GLU A O 1
ATOM 855 N N . MET A 1 107 ? 11.919 1.633 -5.404 1.00 95.25 107 MET A N 1
ATOM 856 C CA . MET A 1 107 ? 11.670 2.952 -5.989 1.00 95.25 107 MET A CA 1
ATOM 857 C C . MET A 1 107 ? 10.554 3.683 -5.238 1.00 95.25 107 MET A C 1
ATOM 859 O O . MET A 1 107 ? 10.726 4.845 -4.871 1.00 95.25 107 MET A O 1
ATOM 863 N N . TYR A 1 108 ? 9.437 3.010 -4.960 1.00 97.00 108 TYR A N 1
ATOM 864 C CA . TYR A 1 108 ? 8.321 3.579 -4.213 1.00 97.00 108 TYR A CA 1
ATOM 865 C C . TYR A 1 108 ? 8.721 4.005 -2.799 1.00 97.00 108 TYR A C 1
ATOM 867 O O . TYR A 1 108 ? 8.461 5.146 -2.417 1.00 97.00 108 TYR A O 1
ATOM 875 N N . CYS A 1 109 ? 9.409 3.141 -2.045 1.00 96.56 109 CYS A N 1
ATOM 876 C CA . CYS A 1 109 ? 9.945 3.490 -0.733 1.00 96.56 109 CYS A CA 1
ATOM 877 C C . CYS A 1 109 ? 10.831 4.740 -0.825 1.00 96.56 109 CYS A C 1
ATOM 879 O O . CYS A 1 109 ? 10.609 5.699 -0.094 1.00 96.56 109 CYS A O 1
ATOM 881 N N . GLY A 1 110 ? 11.764 4.784 -1.778 1.00 95.62 110 GLY A N 1
ATOM 882 C CA . GLY A 1 110 ? 12.635 5.943 -1.981 1.00 95.62 110 GLY A CA 1
ATOM 883 C C . GLY A 1 110 ? 11.913 7.234 -2.389 1.00 95.62 110 GLY A C 1
ATOM 884 O O . GLY A 1 110 ? 12.405 8.312 -2.070 1.00 95.62 110 GLY A O 1
ATOM 885 N N . GLN A 1 111 ? 10.771 7.144 -3.080 1.00 94.75 111 GLN A N 1
ATOM 886 C CA . GLN A 1 111 ? 9.943 8.300 -3.447 1.00 94.75 111 GLN A CA 1
ATOM 887 C C . GLN A 1 111 ? 9.130 8.865 -2.276 1.00 94.75 111 GLN A C 1
ATOM 889 O O . GLN A 1 111 ? 8.693 10.014 -2.355 1.00 94.75 111 GLN A O 1
ATOM 894 N N . LEU A 1 112 ? 8.869 8.064 -1.239 1.00 94.31 112 LEU A N 1
ATOM 895 C CA . LEU A 1 112 ? 8.238 8.545 -0.009 1.00 94.31 112 LEU A CA 1
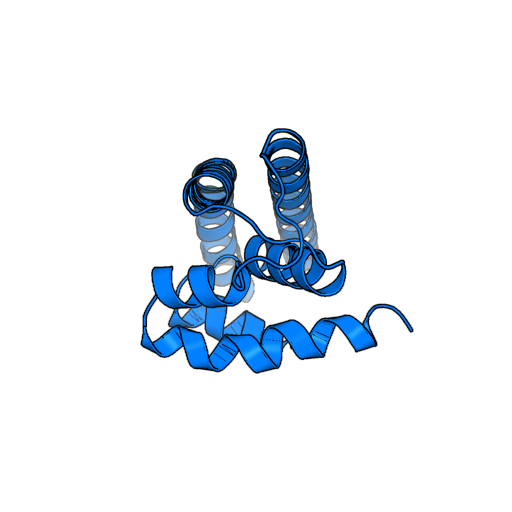ATOM 896 C C . LEU A 1 112 ? 9.250 9.317 0.835 1.00 94.31 112 LEU A C 1
ATOM 898 O O . LEU A 1 112 ? 8.987 10.444 1.236 1.00 94.31 112 LEU A O 1
ATOM 902 N N . ASP A 1 113 ? 10.400 8.692 1.082 1.00 95.88 113 ASP A N 1
ATOM 903 C CA . ASP A 1 113 ? 11.518 9.249 1.836 1.00 95.88 113 ASP A CA 1
ATOM 904 C C . ASP A 1 113 ? 12.771 8.395 1.548 1.00 95.88 113 ASP A C 1
ATOM 906 O O . ASP A 1 113 ? 12.671 7.162 1.560 1.00 95.88 113 ASP A O 1
ATOM 910 N N . PRO A 1 114 ? 13.965 8.973 1.318 1.00 94.62 114 PRO A N 1
ATOM 911 C CA . PRO A 1 114 ? 15.195 8.195 1.158 1.00 94.62 114 PRO A CA 1
ATOM 912 C C . PRO A 1 114 ? 15.447 7.194 2.297 1.00 94.62 114 PRO A C 1
ATOM 914 O O . PRO A 1 114 ? 15.920 6.083 2.045 1.00 94.62 114 PRO A O 1
ATOM 917 N N . ALA A 1 115 ? 15.081 7.545 3.534 1.00 94.81 115 ALA A N 1
ATOM 918 C CA . ALA A 1 115 ? 15.186 6.666 4.688 1.00 94.81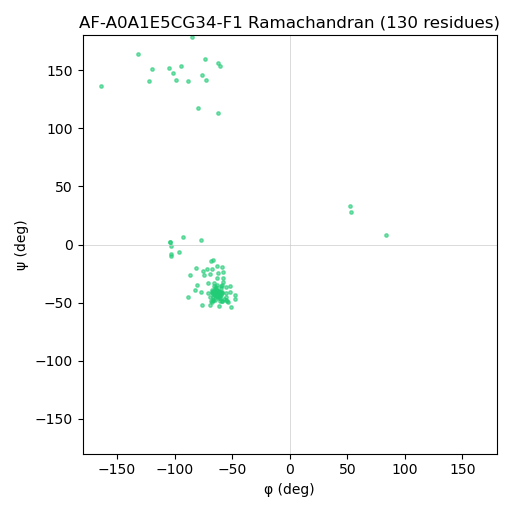 115 ALA A CA 1
ATOM 919 C C . ALA A 1 115 ? 14.196 5.496 4.622 1.00 94.81 115 ALA A C 1
ATOM 921 O O . ALA A 1 115 ? 14.484 4.444 5.174 1.00 94.81 115 ALA A O 1
ATOM 922 N N . ALA A 1 116 ? 13.067 5.591 3.918 1.00 95.31 116 ALA A N 1
ATOM 923 C CA . ALA A 1 116 ? 12.104 4.491 3.846 1.00 95.31 116 ALA A CA 1
ATOM 924 C C . ALA A 1 116 ? 12.626 3.271 3.062 1.00 95.31 116 ALA A C 1
ATOM 926 O O . ALA A 1 116 ? 12.059 2.184 3.189 1.00 95.31 116 ALA A O 1
ATOM 927 N N . ARG A 1 117 ? 13.722 3.397 2.294 1.00 95.50 117 ARG A N 1
ATOM 928 C CA . ARG A 1 117 ? 14.313 2.281 1.528 1.00 95.50 117 ARG A CA 1
ATOM 929 C C . ARG A 1 117 ? 14.705 1.084 2.396 1.00 95.50 117 ARG A C 1
ATOM 931 O O . ARG A 1 117 ? 14.610 -0.043 1.923 1.00 95.50 117 ARG A O 1
ATOM 938 N N . TYR A 1 118 ? 15.055 1.274 3.675 1.00 95.19 118 TYR A N 1
ATOM 939 C CA . TYR A 1 118 ? 15.381 0.136 4.553 1.00 95.19 118 TYR A CA 1
ATOM 940 C C . TYR A 1 118 ? 14.188 -0.813 4.775 1.00 95.19 118 TYR A C 1
ATOM 942 O O . TYR A 1 118 ? 14.378 -1.951 5.208 1.00 95.19 118 TYR A O 1
ATOM 950 N N . LEU A 1 119 ? 12.954 -0.366 4.505 1.00 94.81 119 LEU A N 1
ATOM 951 C CA . LEU A 1 119 ? 11.756 -1.193 4.640 1.00 94.81 119 LEU A CA 1
ATOM 952 C C . LEU A 1 119 ? 11.628 -2.229 3.515 1.00 94.81 119 LEU A C 1
ATOM 954 O O . LEU A 1 119 ? 11.037 -3.286 3.750 1.00 94.81 119 LEU A O 1
ATOM 958 N N . TYR A 1 120 ? 12.200 -1.960 2.336 1.00 94.94 120 TYR A N 1
ATOM 959 C CA . TYR A 1 120 ? 12.055 -2.781 1.130 1.00 94.94 120 TYR A CA 1
ATOM 960 C C . TYR A 1 120 ? 12.355 -4.276 1.368 1.00 94.94 120 TYR A C 1
ATOM 962 O O . TYR A 1 120 ? 11.446 -5.086 1.163 1.00 94.94 120 TYR A O 1
ATOM 970 N N . PRO A 1 121 ? 13.518 -4.677 1.930 1.00 92.56 121 PRO A N 1
ATOM 971 C CA . PRO A 1 121 ? 13.832 -6.096 2.126 1.00 92.56 121 PRO A CA 1
ATOM 972 C C . PRO A 1 121 ? 12.864 -6.834 3.063 1.00 92.56 121 PRO A C 1
ATOM 974 O O . PRO A 1 121 ? 12.755 -8.056 3.020 1.00 92.56 121 PRO A O 1
ATOM 977 N N . THR A 1 122 ? 12.185 -6.113 3.963 1.00 92.88 122 THR A N 1
ATOM 978 C CA . THR A 1 122 ? 11.211 -6.706 4.897 1.00 92.88 122 THR A CA 1
ATOM 979 C C . THR A 1 122 ? 9.813 -6.810 4.285 1.00 92.88 122 THR A C 1
ATOM 981 O O . THR A 1 122 ? 9.009 -7.643 4.722 1.00 92.88 122 THR A O 1
ATOM 984 N N . LEU A 1 123 ? 9.501 -5.942 3.319 1.00 91.25 123 LEU A N 1
ATOM 985 C CA . LEU A 1 123 ? 8.232 -5.933 2.600 1.00 91.25 123 LEU A CA 1
ATOM 986 C C . LEU A 1 123 ? 8.187 -7.053 1.552 1.00 91.25 123 LEU A C 1
ATOM 988 O O . LEU A 1 123 ? 7.181 -7.753 1.497 1.00 91.25 123 LEU A O 1
ATOM 992 N N . THR A 1 124 ? 9.284 -7.298 0.829 1.00 89.44 124 THR A N 1
ATOM 993 C CA . THR A 1 124 ? 9.383 -8.386 -0.164 1.00 89.44 124 THR A CA 1
ATOM 994 C C . THR A 1 124 ? 9.357 -9.775 0.472 1.00 89.44 124 THR A C 1
ATOM 996 O O . THR A 1 124 ? 8.519 -10.599 0.124 1.00 89.44 124 THR A O 1
ATOM 999 N N . LYS A 1 125 ? 10.174 -10.022 1.508 1.00 81.56 125 LYS A N 1
ATOM 1000 C CA . LYS A 1 125 ? 10.213 -11.316 2.230 1.00 81.56 125 LYS A CA 1
ATOM 1001 C C . LYS A 1 125 ? 8.879 -11.740 2.853 1.00 81.56 125 LYS A C 1
ATOM 1003 O O . LYS A 1 125 ? 8.715 -12.896 3.224 1.00 81.56 125 LYS A O 1
ATOM 1008 N N . GLY A 1 126 ? 7.954 -10.801 3.046 1.00 67.50 126 GLY A N 1
ATOM 1009 C CA . GLY A 1 126 ? 6.654 -11.068 3.650 1.00 67.50 126 GLY A CA 1
ATOM 1010 C C . GLY A 1 126 ? 5.684 -11.852 2.770 1.00 67.50 126 GLY A C 1
ATOM 1011 O O . GLY A 1 126 ? 4.753 -12.435 3.316 1.00 67.50 126 GLY A O 1
ATOM 1012 N N . LEU A 1 127 ? 5.888 -11.860 1.450 1.00 66.06 127 LEU A N 1
ATOM 1013 C CA . LEU A 1 127 ? 4.958 -12.465 0.494 1.00 66.06 127 LEU A CA 1
ATOM 1014 C C . LEU A 1 127 ? 5.097 -13.976 0.370 1.00 66.06 127 LEU A C 1
ATOM 1016 O O . LEU A 1 127 ? 4.077 -14.647 0.272 1.00 66.06 127 LEU A O 1
ATOM 1020 N N . HIS A 1 128 ? 6.312 -14.518 0.486 1.00 57.72 128 HIS A N 1
ATOM 1021 C CA . HIS A 1 128 ? 6.527 -15.969 0.447 1.00 57.72 128 HIS A CA 1
ATOM 1022 C C . HIS A 1 128 ? 5.742 -16.731 1.533 1.00 57.72 128 HIS A C 1
ATOM 1024 O O . HIS A 1 128 ? 5.435 -17.899 1.349 1.00 57.72 128 HIS A O 1
ATOM 1030 N N . GLY A 1 129 ? 5.374 -16.074 2.643 1.00 52.69 129 GLY A N 1
ATOM 1031 C CA . GLY A 1 129 ? 4.550 -16.661 3.709 1.00 52.69 129 GLY A CA 1
ATOM 1032 C C . GLY A 1 129 ? 3.039 -16.420 3.584 1.00 52.69 129 GLY A C 1
ATOM 1033 O O . GLY A 1 129 ? 2.319 -16.695 4.537 1.00 52.69 129 GLY A O 1
ATOM 1034 N N . LEU A 1 130 ? 2.558 -15.831 2.482 1.00 50.09 130 LEU A N 1
ATOM 1035 C CA . LEU A 1 130 ? 1.124 -15.647 2.188 1.00 50.09 130 LEU A CA 1
ATOM 1036 C C . LEU A 1 130 ? 0.599 -16.654 1.149 1.00 50.09 130 LEU A C 1
ATOM 1038 O O . LEU A 1 130 ? -0.605 -16.698 0.901 1.00 50.09 130 LEU A O 1
ATOM 1042 N N . THR A 1 131 ? 1.498 -17.425 0.534 1.00 43.94 131 THR A N 1
ATOM 1043 C CA . THR A 1 131 ? 1.219 -18.462 -0.473 1.00 43.94 131 THR A CA 1
ATOM 1044 C C . THR A 1 131 ? 1.305 -19.894 0.072 1.00 43.94 131 THR A C 1
ATOM 1046 O O . THR A 1 131 ? 1.100 -20.831 -0.696 1.00 43.94 131 THR A O 1
ATOM 1049 N N . GLU A 1 132 ? 1.573 -20.060 1.372 1.00 36.47 132 GLU A N 1
ATOM 1050 C CA . GLU A 1 132 ? 1.462 -21.321 2.133 1.00 36.47 132 GLU A CA 1
ATOM 1051 C C . GLU A 1 132 ? 0.267 -21.258 3.094 1.00 36.47 132 GLU A C 1
ATOM 1053 O O . GLU A 1 132 ? -0.437 -22.285 3.227 1.00 36.47 132 GLU A O 1
#

Secondary structure (DSSP, 8-state):
-HHHHHHHHHHH---HHHHHHHHHHHHTTEEE-HHHHHHHHHHHHHHHHHHHHHHHHHHHHGGGS-HHHHHHHHHHHHHHHHHHHHHHHHHHTTS-EEES---HHHHHHHHH-GGGGGGHHHHHTTSTTS--

pLDDT: mean 91.93, std 9.82, range [36.47, 97.62]

InterPro domains:
  IPR012659 Conserved hypothetical protein CHP02444 [PF09523] (2-88)
  IPR012659 Conserved hypothetical protein CHP02444 [TIGR02444] (2-92)

Sequence (132 aa):
MKHACLKLQDQFKGNVNLALLLAWLEDAGFSLTNTSLAALRQSITQSETLLGRYRLMRRDLKPQLSRGAYQKMLNYELTLEKFQQQVLLACINQQPWRENGPSALEMYCGQLDPAARYLYPTLTKGLHGLTE

Nearest PDB structures (foldseek):
  8qbv-assembly1_A  TM=4.131E-01  e=7.863E+00  Nostoc punctiforme

Foldseek 3Di:
DVVLLVCCCPVLVHDSLLLLVLLVCVVVQKDADPVLLVQLVVLCPVLSVVLVVLVVVLVVCVVVDDPVVSVVSVVVSVVSVVVSNVSSVVSNVPGDMDGNDDRSSLVRLVVSPVVSSVSNVVSNVVVVVVVD

Radius of gyration: 15.76 Å; Cα contacts (8 Å, |Δi|>4): 122; chains: 1; bounding box: 36×32×43 Å

Solvent-accessible surface area (backbone atoms only — not comparable to full-atom values): 7276 Å² total; per-residue (Å²): 66,72,68,46,45,50,46,36,33,73,76,54,69,40,62,53,71,58,47,53,50,36,32,52,38,45,76,74,47,36,18,52,47,74,66,43,52,50,52,46,57,59,69,39,48,68,53,51,55,51,51,52,54,48,53,50,53,52,61,73,42,50,89,80,47,53,74,70,59,48,49,53,50,53,54,49,51,52,49,54,52,52,52,44,50,51,50,46,55,59,47,56,76,74,41,74,79,34,73,82,51,64,63,44,39,43,51,49,28,39,74,63,36,71,78,44,36,76,41,36,72,44,49,47,65,38,51,76,72,72,79,114